Protein AF-A0A921EHP1-F1 (afdb_monomer_lite)

Organism: Lactobacillus johnsonii (NCBI:txid33959)

Radius of gyration: 12.28 Å; chains: 1; bounding box: 24×24×30 Å

Foldseek 3Di:
DPPPVCQKDFVVVVCVVVVHDPVVSVVVVVVCVVVQQWDDPDPRIIGGNDPCVVVVCVVCVPVD

Sequence (64 aa):
MVESDKEKVPIKDIMTKMDKPKNYISIYRRRLIDDQVIFSKERGYVEFTLPYFADFVAEFGNMY

Secondary structure (DSSP, 8-state):
------SSEEHHHHHHHHT--HHHHHHHHHHHHHTTSEE-SSTTEEEESSTTHHHHHHHHTT--

Structure (mmCIF, N/CA/C/O backbone):
data_AF-A0A921EHP1-F1
#
_entry.id   AF-A0A921EHP1-F1
#
loop_
_atom_site.group_PDB
_atom_site.id
_atom_site.type_symbol
_atom_site.label_atom_id
_atom_site.label_alt_id
_atom_site.label_comp_id
_atom_site.label_asym_id
_atom_site.label_entity_id
_atom_site.label_seq_id
_atom_site.pdbx_PDB_ins_code
_atom_site.Cartn_x
_atom_site.Cartn_y
_atom_site.Cartn_z
_atom_site.occupancy
_atom_site.B_iso_or_equiv
_atom_site.auth_seq_id
_atom_site.auth_comp_id
_atom_site.auth_asym_id
_atom_site.auth_atom_id
_atom_site.pdbx_PDB_model_num
ATOM 1 N N . MET A 1 1 ? 1.586 11.082 -19.336 1.00 33.88 1 MET A N 1
ATOM 2 C CA . MET A 1 1 ? 2.363 10.209 -18.436 1.00 33.88 1 MET A CA 1
ATOM 3 C C . MET A 1 1 ? 2.059 10.685 -17.036 1.00 33.88 1 MET A C 1
ATOM 5 O O . MET A 1 1 ? 2.432 11.802 -16.710 1.00 33.88 1 MET A O 1
ATOM 9 N N . VAL A 1 2 ? 1.242 9.941 -16.292 1.00 39.25 2 VAL A N 1
ATOM 10 C CA . VAL A 1 2 ? 0.960 10.278 -14.894 1.00 39.25 2 VAL A CA 1
ATOM 11 C C . VAL A 1 2 ? 2.221 9.938 -14.117 1.00 39.25 2 VAL A C 1
ATOM 13 O O . VAL A 1 2 ? 2.748 8.836 -14.243 1.00 39.25 2 VAL A O 1
ATOM 16 N N . GLU A 1 3 ? 2.753 10.918 -13.401 1.00 41.28 3 GLU A N 1
ATOM 17 C CA . GLU A 1 3 ? 3.911 10.744 -12.541 1.00 41.28 3 GLU A CA 1
ATOM 18 C C . GLU A 1 3 ? 3.573 9.683 -11.484 1.00 41.28 3 GLU A C 1
ATOM 20 O O . GLU A 1 3 ? 2.818 9.933 -10.544 1.00 41.28 3 GLU A O 1
ATOM 25 N N . SER A 1 4 ? 4.124 8.478 -11.650 1.00 46.38 4 SER A N 1
ATOM 26 C CA . SER A 1 4 ? 4.125 7.392 -10.659 1.00 46.38 4 SER A CA 1
ATOM 27 C C . SER A 1 4 ? 5.029 7.735 -9.458 1.00 46.38 4 SER A C 1
ATOM 29 O O . SER A 1 4 ? 5.771 6.902 -8.949 1.00 46.38 4 SER A O 1
ATOM 31 N N . ASP A 1 5 ? 4.975 8.980 -8.980 1.00 47.97 5 ASP A N 1
ATOM 32 C CA . ASP A 1 5 ? 5.914 9.566 -8.012 1.00 47.97 5 ASP A CA 1
ATOM 33 C C . ASP A 1 5 ? 5.604 9.185 -6.552 1.00 47.97 5 ASP A C 1
ATOM 35 O O . ASP A 1 5 ? 6.149 9.725 -5.591 1.00 47.97 5 ASP A O 1
ATOM 39 N N . LYS A 1 6 ? 4.711 8.213 -6.354 1.00 56.72 6 LYS A N 1
ATOM 40 C CA . LYS A 1 6 ? 4.538 7.539 -5.066 1.00 56.72 6 LYS A CA 1
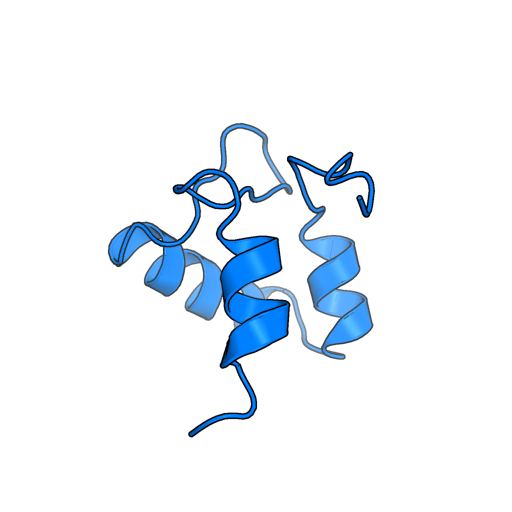ATOM 41 C C . LYS A 1 6 ? 4.849 6.066 -5.227 1.00 56.72 6 LYS A C 1
ATOM 43 O O . LYS A 1 6 ? 3.971 5.217 -5.123 1.00 56.72 6 LYS A O 1
ATOM 48 N N . GLU A 1 7 ? 6.136 5.787 -5.418 1.00 74.31 7 GLU A N 1
ATOM 49 C CA . GLU A 1 7 ? 6.700 4.435 -5.345 1.00 74.31 7 GLU A CA 1
ATOM 50 C C . GLU A 1 7 ? 6.323 3.759 -4.010 1.00 74.31 7 GLU A C 1
ATOM 52 O O . GLU A 1 7 ? 6.116 2.549 -3.965 1.00 74.31 7 GLU A O 1
ATOM 57 N N . LYS A 1 8 ? 6.100 4.562 -2.952 1.00 86.56 8 LYS A N 1
ATOM 58 C CA . LYS A 1 8 ? 5.643 4.123 -1.628 1.00 86.56 8 LYS A CA 1
ATOM 59 C C . LYS A 1 8 ? 4.371 4.803 -1.125 1.00 86.56 8 LYS A C 1
ATOM 61 O O . LYS A 1 8 ? 4.218 6.023 -1.185 1.00 86.56 8 LYS A O 1
ATOM 66 N N . VAL A 1 9 ? 3.487 4.001 -0.531 1.00 91.94 9 VAL A N 1
ATOM 67 C CA . VAL A 1 9 ? 2.192 4.429 0.020 1.00 91.94 9 VAL A CA 1
ATOM 68 C C . VAL A 1 9 ? 2.135 4.174 1.532 1.00 91.94 9 VAL A C 1
ATOM 70 O O . VAL A 1 9 ? 2.387 3.044 1.967 1.00 91.94 9 VAL A O 1
ATOM 73 N N . PRO A 1 10 ? 1.773 5.174 2.361 1.00 94.50 10 PRO A N 1
ATOM 74 C CA . PRO A 1 10 ? 1.550 4.969 3.788 1.00 94.50 10 PRO A CA 1
ATOM 75 C C . PRO A 1 10 ? 0.332 4.076 4.049 1.00 94.50 10 PRO A C 1
ATOM 77 O O . PRO A 1 10 ? -0.760 4.305 3.531 1.00 94.50 10 PRO A O 1
ATOM 80 N N . ILE A 1 11 ? 0.463 3.124 4.972 1.00 94.38 11 ILE A N 1
ATOM 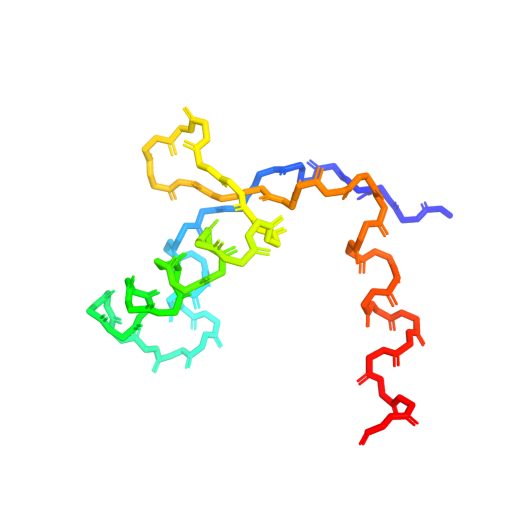81 C CA . ILE A 1 11 ? -0.654 2.276 5.422 1.00 94.38 11 ILE A CA 1
ATOM 82 C C . ILE A 1 11 ? -1.790 3.124 6.016 1.00 94.38 11 ILE A C 1
ATOM 84 O O . ILE A 1 11 ? -2.958 2.758 5.899 1.00 94.38 11 ILE A O 1
ATOM 88 N N . LYS A 1 12 ? -1.464 4.268 6.632 1.00 95.12 12 LYS A N 1
ATOM 89 C CA . LYS A 1 12 ? -2.455 5.205 7.179 1.00 95.12 12 LYS A CA 1
ATOM 90 C C . LYS A 1 12 ? -3.396 5.736 6.092 1.00 95.12 12 LYS A C 1
ATOM 92 O O . LYS A 1 12 ? -4.598 5.787 6.324 1.00 95.12 12 LYS A O 1
ATOM 97 N N . ASP A 1 13 ? -2.871 6.051 4.912 1.00 95.56 13 ASP A N 1
ATOM 98 C CA . ASP A 1 13 ? -3.671 6.569 3.799 1.00 95.56 13 ASP A CA 1
ATOM 99 C C 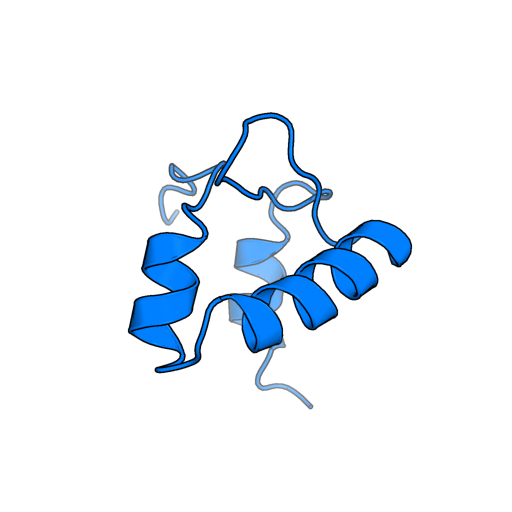. ASP A 1 13 ? -4.629 5.492 3.279 1.00 95.56 13 ASP A C 1
ATOM 101 O O . ASP A 1 13 ? -5.795 5.770 3.005 1.00 95.56 13 ASP A O 1
ATOM 105 N N . ILE A 1 14 ? -4.169 4.237 3.233 1.00 94.31 14 ILE A N 1
ATOM 106 C CA . ILE A 1 14 ? -5.001 3.078 2.879 1.00 94.31 14 ILE A CA 1
ATOM 107 C C . ILE A 1 14 ? -6.117 2.885 3.915 1.00 94.31 14 ILE A C 1
ATOM 109 O O . ILE A 1 14 ? -7.274 2.707 3.541 1.00 94.31 14 ILE A O 1
ATOM 113 N N . MET A 1 15 ? -5.797 2.963 5.212 1.00 96.56 15 MET A N 1
ATOM 114 C CA . MET A 1 15 ? -6.790 2.878 6.292 1.00 96.56 15 MET A CA 1
ATOM 115 C C . MET A 1 15 ? -7.875 3.947 6.149 1.00 96.56 15 MET A C 1
ATOM 117 O O . MET A 1 15 ? -9.057 3.624 6.244 1.00 96.56 15 MET A O 1
ATOM 121 N N . THR A 1 16 ? -7.476 5.197 5.899 1.00 97.12 16 THR A N 1
ATOM 122 C CA . THR A 1 16 ? -8.404 6.318 5.708 1.00 97.12 16 THR A CA 1
ATOM 123 C C . THR A 1 16 ? -9.250 6.141 4.450 1.00 97.12 16 THR A C 1
ATOM 125 O O . THR A 1 16 ? -10.459 6.324 4.512 1.00 97.12 16 THR A O 1
ATOM 128 N N . LYS A 1 17 ? -8.653 5.738 3.322 1.00 95.50 17 LYS A N 1
ATOM 129 C CA . LYS A 1 17 ? -9.373 5.567 2.050 1.00 95.50 17 LYS A CA 1
ATOM 130 C C . LYS A 1 17 ? -10.368 4.407 2.081 1.00 95.50 17 LYS A C 1
ATOM 132 O O . LYS A 1 17 ? -11.425 4.499 1.470 1.00 95.50 17 LYS A O 1
ATOM 137 N N . MET A 1 18 ? -10.024 3.314 2.760 1.00 95.50 18 MET A N 1
ATOM 138 C CA . MET A 1 18 ? -10.893 2.138 2.866 1.00 95.50 18 MET A CA 1
ATOM 139 C C . MET A 1 18 ? -11.918 2.245 4.000 1.00 95.50 18 MET A C 1
ATOM 141 O O . MET A 1 18 ? -12.813 1.404 4.065 1.00 95.50 18 MET A O 1
ATOM 145 N N . ASP A 1 19 ? -11.763 3.222 4.899 1.00 97.12 19 ASP A N 1
ATOM 146 C CA . ASP A 1 19 ? -12.500 3.318 6.162 1.00 97.12 19 ASP A CA 1
ATOM 147 C C . ASP A 1 19 ? -12.470 1.990 6.943 1.00 97.12 19 ASP A C 1
ATOM 149 O O . ASP A 1 19 ? -13.486 1.371 7.279 1.00 97.12 19 ASP A O 1
ATOM 153 N N . LYS A 1 20 ? -11.252 1.470 7.152 1.00 97.56 20 LYS A N 1
ATOM 154 C CA . LYS A 1 20 ? -11.026 0.193 7.847 1.00 97.56 20 LYS A CA 1
ATOM 155 C C . LYS A 1 20 ? -9.962 0.300 8.933 1.00 97.56 20 LYS A C 1
ATOM 157 O O . LYS A 1 20 ? -8.958 0.999 8.772 1.00 97.56 20 LYS A O 1
ATOM 162 N N . PRO A 1 21 ? -10.122 -0.456 10.036 1.00 95.94 21 PRO A N 1
ATOM 163 C CA . PRO A 1 21 ? -9.154 -0.456 11.119 1.00 95.94 21 PRO A CA 1
ATOM 164 C C . PRO A 1 21 ? -7.848 -1.137 10.704 1.00 95.94 21 PRO A C 1
ATOM 166 O O . PRO A 1 21 ? -7.807 -1.998 9.822 1.00 95.94 21 PRO A O 1
ATOM 169 N N . LYS A 1 22 ? -6.774 -0.823 11.435 1.00 93.81 22 LYS A N 1
ATOM 170 C CA . LYS A 1 22 ? -5.427 -1.357 11.191 1.00 93.81 22 LYS A CA 1
ATOM 171 C C . LYS A 1 22 ? -5.392 -2.885 11.096 1.00 93.81 22 LYS A C 1
ATOM 173 O O . LYS A 1 22 ? -4.677 -3.417 10.252 1.00 93.81 22 LYS A O 1
ATOM 178 N N . ASN A 1 23 ? -6.151 -3.589 11.938 1.00 95.75 23 ASN A N 1
ATOM 179 C CA . ASN A 1 23 ? -6.171 -5.055 11.951 1.00 95.75 23 ASN A CA 1
ATOM 180 C C . ASN A 1 23 ? -6.696 -5.629 10.633 1.00 95.75 23 ASN A C 1
ATOM 182 O O . ASN A 1 23 ? -6.098 -6.558 10.099 1.00 95.75 23 ASN A O 1
ATOM 186 N N . TYR A 1 24 ? -7.753 -5.029 10.081 1.00 96.75 24 TYR A N 1
ATOM 187 C CA . TYR A 1 24 ? -8.300 -5.418 8.785 1.00 96.75 24 TYR A CA 1
ATOM 188 C C . TYR A 1 24 ? -7.243 -5.236 7.690 1.00 96.75 24 TYR A C 1
ATOM 190 O O . TYR A 1 24 ? -6.888 -6.200 7.019 1.00 96.75 24 TYR A O 1
ATOM 198 N N . ILE A 1 25 ? -6.648 -4.041 7.588 1.00 96.44 25 ILE A N 1
ATOM 199 C CA . ILE A 1 25 ? -5.590 -3.758 6.603 1.00 96.44 25 ILE A CA 1
ATOM 200 C C . ILE A 1 25 ? -4.389 -4.700 6.769 1.00 96.44 25 ILE A C 1
ATOM 202 O O . ILE A 1 25 ? -3.820 -5.160 5.783 1.00 96.44 25 ILE A O 1
ATOM 206 N N . SER A 1 26 ? -4.014 -5.037 8.006 1.00 94.75 26 SER A N 1
ATOM 207 C CA . SER A 1 26 ? -2.849 -5.887 8.290 1.00 94.75 26 SER A CA 1
ATOM 208 C C . SER A 1 26 ? -3.006 -7.318 7.767 1.00 94.75 26 SER A C 1
ATOM 210 O O . SER A 1 26 ? -2.012 -7.911 7.348 1.00 94.75 26 SER A O 1
ATOM 212 N N . ILE A 1 27 ? -4.230 -7.860 7.759 1.00 96.25 27 ILE A N 1
ATOM 213 C CA . ILE A 1 27 ? -4.518 -9.197 7.215 1.00 96.25 27 ILE A CA 1
ATOM 214 C C . ILE A 1 27 ? -4.282 -9.208 5.702 1.00 96.25 27 ILE A C 1
ATOM 216 O O . ILE A 1 27 ? -3.545 -10.058 5.207 1.00 96.25 27 ILE A O 1
ATOM 220 N N . TYR A 1 28 ? -4.852 -8.243 4.975 1.00 96.31 28 TYR A N 1
ATOM 221 C CA . TYR A 1 28 ? -4.689 -8.161 3.519 1.00 96.31 28 TYR A CA 1
ATOM 222 C C . TYR A 1 28 ? -3.269 -7.784 3.116 1.00 96.31 28 TYR A C 1
ATOM 224 O O . TYR A 1 28 ? -2.738 -8.363 2.178 1.00 96.31 28 TYR A O 1
ATOM 232 N N . ARG A 1 29 ? -2.611 -6.895 3.869 1.00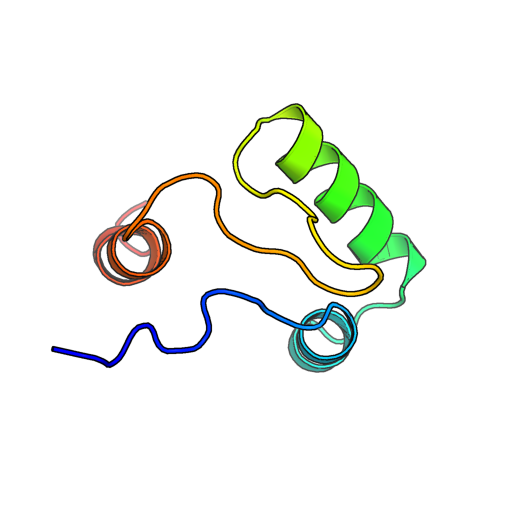 95.25 29 ARG A N 1
ATOM 233 C CA . ARG A 1 29 ? -1.191 -6.590 3.663 1.00 95.25 29 ARG A CA 1
ATOM 234 C C . ARG A 1 29 ? -0.342 -7.856 3.720 1.00 95.25 29 ARG A C 1
ATOM 236 O O . ARG A 1 29 ? 0.536 -8.010 2.887 1.00 95.25 29 ARG A O 1
ATOM 243 N N . ARG A 1 30 ? -0.566 -8.736 4.705 1.00 95.94 30 ARG A N 1
ATOM 244 C CA . 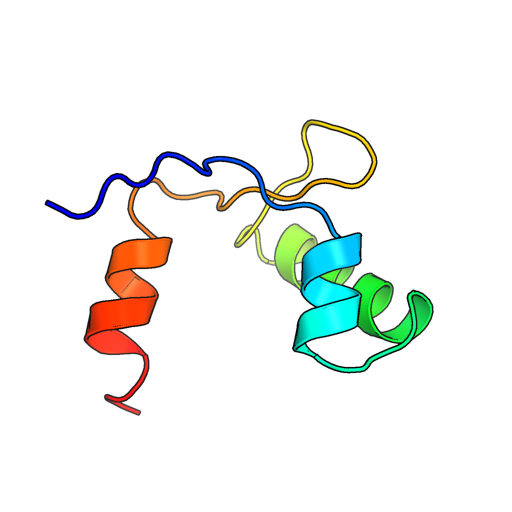ARG A 1 30 ? 0.189 -9.992 4.807 1.00 95.94 30 ARG A CA 1
ATOM 245 C C . ARG A 1 30 ? -0.053 -10.879 3.588 1.00 95.94 30 ARG A C 1
ATOM 247 O O . ARG A 1 30 ? 0.917 -11.261 2.961 1.00 95.94 30 ARG A O 1
ATOM 254 N N . ARG A 1 31 ? -1.315 -11.089 3.202 1.00 97.00 31 ARG A N 1
ATOM 255 C CA . ARG A 1 31 ? -1.665 -11.887 2.013 1.00 97.00 31 ARG A CA 1
ATOM 256 C C . ARG A 1 31 ? -1.002 -11.359 0.739 1.00 97.00 31 ARG A C 1
ATOM 258 O O . ARG A 1 31 ? -0.352 -12.114 0.044 1.00 97.00 31 ARG A O 1
ATOM 265 N N . LEU A 1 32 ? -1.076 -10.051 0.493 1.00 95.81 32 LEU A N 1
ATOM 266 C CA . LEU A 1 32 ? -0.466 -9.435 -0.690 1.00 95.81 32 LEU A CA 1
ATOM 267 C C . LEU A 1 32 ? 1.071 -9.496 -0.689 1.00 95.81 32 LEU A C 1
ATOM 269 O O . LEU A 1 32 ? 1.671 -9.483 -1.759 1.00 95.81 32 LEU A O 1
ATOM 273 N N . ILE A 1 33 ? 1.704 -9.535 0.489 1.00 95.50 33 ILE A N 1
ATOM 274 C CA . ILE A 1 33 ? 3.150 -9.778 0.613 1.00 95.50 33 ILE A CA 1
ATOM 275 C C . ILE A 1 33 ? 3.467 -11.246 0.326 1.00 95.50 33 ILE A C 1
ATOM 277 O O . ILE A 1 33 ? 4.408 -11.522 -0.412 1.00 95.50 33 ILE A O 1
ATOM 281 N N . ASP A 1 34 ? 2.686 -12.170 0.889 1.00 96.94 34 ASP A N 1
ATOM 282 C CA . ASP A 1 34 ? 2.852 -13.611 0.676 1.00 96.94 34 ASP A CA 1
ATOM 283 C C . ASP A 1 34 ? 2.672 -13.966 -0.817 1.00 96.94 34 ASP A C 1
ATOM 285 O O . ASP A 1 34 ? 3.446 -14.750 -1.364 1.00 96.94 34 ASP A O 1
ATOM 289 N N . ASP A 1 35 ? 1.736 -13.294 -1.496 1.00 96.69 35 ASP A N 1
ATOM 290 C CA . ASP A 1 35 ? 1.476 -13.393 -2.940 1.00 96.69 35 ASP A CA 1
ATOM 291 C C . ASP A 1 35 ? 2.463 -12.571 -3.801 1.00 96.69 35 ASP A C 1
ATOM 293 O O . ASP A 1 35 ? 2.338 -12.523 -5.023 1.00 96.69 35 ASP A O 1
ATOM 297 N N . GLN A 1 36 ? 3.438 -11.897 -3.181 1.00 94.81 36 GLN A N 1
ATOM 298 C CA . GLN A 1 36 ? 4.462 -11.067 -3.834 1.00 94.81 36 GLN A CA 1
ATOM 299 C C . GLN A 1 36 ? 3.918 -9.912 -4.693 1.00 94.81 36 GLN A C 1
ATOM 301 O O . GLN A 1 36 ? 4.626 -9.387 -5.551 1.00 94.81 36 GLN A O 1
ATOM 306 N N . VAL A 1 37 ? 2.694 -9.449 -4.445 1.00 94.31 37 VAL A N 1
ATOM 307 C CA . VAL A 1 37 ? 2.093 -8.301 -5.149 1.00 94.31 37 VAL A CA 1
ATOM 308 C C . VAL A 1 37 ? 2.668 -6.978 -4.637 1.00 94.31 37 VAL A C 1
ATOM 310 O O . VAL A 1 37 ? 2.897 -6.044 -5.410 1.00 94.31 37 VAL A O 1
ATOM 313 N N . ILE A 1 38 ? 2.916 -6.900 -3.328 1.00 94.81 38 ILE A N 1
ATOM 314 C CA . ILE A 1 38 ? 3.514 -5.736 -2.666 1.00 94.81 38 ILE A CA 1
ATOM 315 C C . ILE A 1 38 ? 4.675 -6.159 -1.767 1.00 94.81 38 ILE A C 1
ATOM 317 O O . ILE A 1 38 ? 4.717 -7.282 -1.269 1.00 94.81 38 ILE A O 1
ATOM 321 N N . PHE A 1 39 ? 5.559 -5.221 -1.447 1.00 94.25 39 PHE A N 1
ATOM 322 C CA . PHE A 1 39 ? 6.566 -5.383 -0.398 1.00 94.25 39 PHE A CA 1
ATOM 323 C C . PHE A 1 39 ? 6.577 -4.177 0.554 1.00 94.25 39 PHE A C 1
ATOM 325 O O . PHE A 1 39 ? 5.842 -3.205 0.389 1.00 94.25 39 PHE A O 1
ATOM 332 N N . SER A 1 40 ? 7.383 -4.254 1.617 1.00 91.06 40 SER A N 1
ATOM 333 C CA . SER A 1 40 ? 7.457 -3.228 2.665 1.00 91.06 40 SER A CA 1
ATOM 334 C C . SER A 1 40 ? 8.916 -2.992 3.058 1.00 91.06 40 SER A C 1
ATOM 336 O O . SER A 1 40 ? 9.412 -3.606 4.000 1.00 91.06 40 SER A O 1
ATOM 338 N N . LYS A 1 41 ? 9.611 -2.124 2.308 1.00 85.00 41 LYS A N 1
ATOM 339 C CA . LYS A 1 41 ? 10.999 -1.708 2.604 1.00 85.00 41 LYS A CA 1
ATOM 340 C C . LYS A 1 41 ? 11.085 -0.847 3.869 1.00 85.00 41 LYS A C 1
ATOM 342 O O . LYS A 1 41 ? 12.071 -0.914 4.593 1.00 85.00 41 LYS A O 1
ATOM 347 N N . GLU A 1 42 ? 10.043 -0.060 4.147 1.00 88.94 42 GLU A N 1
ATOM 348 C CA . GLU A 1 42 ? 9.982 0.881 5.268 1.00 88.94 42 GLU A CA 1
ATOM 349 C C . GLU A 1 42 ? 8.771 0.596 6.175 1.00 88.94 42 GLU A C 1
ATOM 351 O O . GLU A 1 42 ? 7.668 0.271 5.718 1.00 88.94 42 GLU A O 1
ATOM 356 N N . ARG A 1 43 ? 8.954 0.741 7.495 1.00 87.81 43 ARG A N 1
ATOM 357 C CA . ARG A 1 43 ? 7.880 0.529 8.473 1.00 87.81 43 ARG A CA 1
ATOM 358 C C . ARG A 1 43 ? 6.731 1.504 8.222 1.00 87.81 43 ARG A C 1
ATOM 360 O O . ARG A 1 43 ? 6.894 2.710 8.322 1.00 87.81 43 ARG A O 1
ATOM 367 N N . GLY A 1 44 ? 5.534 0.958 8.021 1.00 91.19 44 GLY A N 1
ATOM 368 C CA . GLY A 1 44 ? 4.326 1.762 7.822 1.00 91.19 44 GLY A CA 1
ATOM 369 C C . GLY A 1 44 ? 4.046 2.120 6.365 1.00 91.19 44 GLY A C 1
ATOM 370 O O . GLY A 1 44 ? 3.026 2.757 6.117 1.00 91.19 44 GLY A O 1
ATOM 371 N N . TYR A 1 45 ? 4.881 1.662 5.429 1.00 94.38 45 TYR A N 1
ATOM 372 C CA . TYR A 1 45 ? 4.720 1.880 3.995 1.00 94.38 45 TYR A CA 1
ATOM 373 C C . TYR A 1 45 ? 4.678 0.559 3.227 1.00 94.38 45 TYR A C 1
ATOM 375 O O . TYR A 1 45 ? 5.174 -0.475 3.696 1.00 94.38 45 TYR A O 1
ATOM 383 N N . VAL A 1 46 ? 4.067 0.604 2.047 1.00 94.50 46 VAL A N 1
ATOM 384 C CA . VAL A 1 46 ? 4.036 -0.490 1.072 1.00 94.50 46 VAL A CA 1
ATOM 385 C C . VAL A 1 46 ? 4.287 0.043 -0.335 1.00 94.50 46 VAL A C 1
ATOM 387 O O . VAL A 1 46 ? 3.945 1.187 -0.633 1.00 94.50 46 VAL A O 1
ATOM 390 N N . GLU A 1 47 ? 4.875 -0.799 -1.173 1.00 93.88 47 GLU A N 1
ATOM 391 C CA . GLU A 1 47 ? 5.226 -0.522 -2.572 1.00 93.88 47 GLU A CA 1
ATOM 392 C C . GLU A 1 47 ? 4.791 -1.724 -3.420 1.00 93.88 47 GLU A C 1
ATOM 394 O O . GLU A 1 47 ? 4.760 -2.850 -2.910 1.00 93.88 47 GLU A O 1
ATOM 399 N N . PHE A 1 48 ? 4.461 -1.515 -4.696 1.00 93.50 48 PHE A N 1
ATOM 400 C CA . PHE A 1 48 ? 4.223 -2.633 -5.611 1.00 93.50 48 PHE A CA 1
ATOM 401 C C . PHE A 1 48 ? 5.531 -3.331 -5.965 1.00 93.50 48 PHE A C 1
ATOM 403 O O . PHE A 1 48 ? 6.547 -2.678 -6.182 1.00 93.50 48 PHE A O 1
ATOM 410 N N . THR A 1 49 ? 5.493 -4.659 -6.068 1.00 92.75 49 THR A N 1
ATOM 411 C CA . THR A 1 49 ? 6.667 -5.453 -6.457 1.00 92.75 49 THR A CA 1
ATOM 412 C C . THR A 1 49 ? 7.082 -5.199 -7.897 1.00 92.75 49 THR A C 1
ATOM 414 O O . THR A 1 49 ? 8.274 -5.114 -8.187 1.00 92.75 49 THR A O 1
ATOM 417 N N . LEU A 1 50 ? 6.107 -5.089 -8.800 1.00 90.06 50 LEU A N 1
ATOM 418 C CA . LEU A 1 50 ? 6.369 -4.881 -10.216 1.00 90.06 50 LEU A CA 1
ATOM 419 C C . LEU A 1 50 ? 6.322 -3.389 -10.566 1.00 90.06 50 LEU A C 1
ATOM 421 O O . LEU A 1 50 ? 5.375 -2.696 -10.171 1.00 90.06 50 LEU A O 1
ATOM 425 N N . PRO A 1 51 ? 7.295 -2.895 -11.351 1.00 86.75 51 PRO A N 1
ATOM 426 C CA . PRO A 1 51 ? 7.220 -1.548 -11.894 1.00 86.75 51 PRO A CA 1
ATOM 427 C C . PRO A 1 51 ? 5.980 -1.426 -12.789 1.00 86.75 51 PRO A C 1
ATOM 429 O O . PRO A 1 51 ? 5.589 -2.388 -13.450 1.00 86.75 51 PRO A O 1
ATOM 432 N N . TYR A 1 52 ? 5.353 -0.248 -12.797 1.00 86.50 52 TYR A N 1
ATOM 433 C CA . TYR A 1 52 ? 4.142 0.056 -13.582 1.00 86.50 52 TYR A CA 1
ATOM 434 C C . TYR A 1 52 ? 2.895 -0.779 -13.238 1.00 86.50 52 TYR A C 1
ATOM 436 O O . TYR A 1 52 ? 1.872 -0.668 -13.910 1.00 86.50 52 TYR A O 1
ATOM 444 N N . PHE A 1 53 ? 2.916 -1.587 -12.172 1.00 87.75 53 PHE A N 1
ATOM 445 C CA . PHE A 1 53 ? 1.743 -2.380 -11.791 1.00 87.75 53 PHE A CA 1
ATOM 446 C C . PHE A 1 53 ? 0.544 -1.509 -11.392 1.00 87.75 53 PHE A C 1
ATOM 448 O O . PHE A 1 53 ? -0.600 -1.882 -11.637 1.00 87.75 53 PHE A O 1
ATOM 455 N N . ALA A 1 54 ? 0.800 -0.324 -10.829 1.00 88.00 54 ALA A N 1
ATOM 456 C CA . ALA A 1 54 ? -0.240 0.664 -10.557 1.00 88.00 54 ALA A CA 1
ATOM 457 C C . ALA A 1 54 ? -0.978 1.083 -11.840 1.00 88.00 54 ALA A C 1
ATOM 459 O O . ALA A 1 54 ? -2.208 1.100 -11.857 1.00 88.00 54 ALA A O 1
ATOM 460 N N . ASP A 1 55 ? -0.223 1.366 -12.907 1.00 88.94 55 ASP A N 1
ATOM 461 C CA . ASP A 1 55 ? -0.766 1.754 -14.211 1.00 88.94 55 ASP A CA 1
ATOM 462 C C . ASP A 1 55 ? -1.561 0.597 -14.824 1.00 88.94 55 ASP A C 1
ATOM 464 O O . ASP A 1 55 ? -2.698 0.785 -15.251 1.00 88.94 55 ASP A O 1
ATOM 468 N N . PHE A 1 56 ? -1.015 -0.623 -14.759 1.00 89.81 56 PHE A N 1
ATOM 469 C CA . PHE A 1 56 ? -1.704 -1.834 -15.206 1.00 89.81 56 PHE 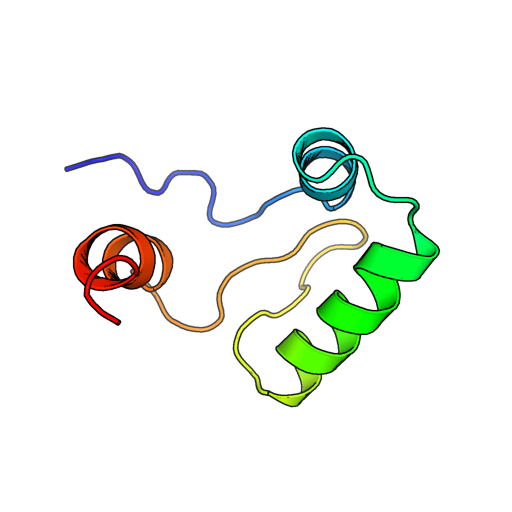A CA 1
ATOM 470 C C . PHE A 1 56 ? -3.057 -2.029 -14.502 1.00 89.81 56 PHE A C 1
ATOM 472 O O . PHE A 1 56 ? -4.075 -2.248 -15.155 1.00 89.81 56 PHE A O 1
ATOM 479 N N . VAL A 1 57 ? -3.107 -1.919 -13.170 1.00 88.62 57 VAL A N 1
ATOM 480 C CA . VAL A 1 57 ? -4.365 -2.059 -12.416 1.00 88.62 57 VAL A CA 1
ATOM 481 C C . VAL A 1 57 ? -5.346 -0.934 -12.755 1.00 88.62 57 VAL A C 1
ATOM 483 O O . VAL A 1 57 ? -6.547 -1.180 -12.821 1.00 88.62 57 VAL A O 1
ATOM 486 N N . ALA A 1 58 ? -4.868 0.289 -12.986 1.00 86.81 58 ALA A N 1
ATOM 487 C CA . ALA A 1 58 ? -5.729 1.407 -13.365 1.00 86.81 58 ALA A CA 1
ATOM 488 C C . ALA A 1 58 ? -6.342 1.232 -14.766 1.00 86.81 58 ALA A C 1
ATOM 490 O O . ALA A 1 58 ? -7.505 1.580 -14.967 1.00 86.81 58 ALA A O 1
ATOM 491 N N . GLU A 1 59 ? -5.580 0.684 -15.714 1.00 90.88 59 GLU A N 1
ATOM 492 C CA . GLU A 1 59 ? -6.014 0.473 -17.098 1.00 90.88 59 GLU A CA 1
ATOM 493 C C . GLU A 1 59 ? -6.940 -0.744 -17.241 1.00 90.88 59 GLU A C 1
ATOM 495 O O . GLU A 1 59 ? -7.975 -0.663 -17.902 1.00 90.88 59 GLU A O 1
ATOM 500 N N . PHE A 1 60 ? -6.615 -1.857 -16.576 1.00 89.69 60 PHE A N 1
ATOM 501 C CA . PHE A 1 60 ? -7.301 -3.140 -16.774 1.00 89.69 60 PHE A CA 1
ATOM 502 C C . PHE A 1 60 ? -8.203 -3.566 -15.608 1.00 89.69 60 PHE A C 1
ATOM 504 O O . PHE A 1 60 ? -8.961 -4.526 -15.740 1.00 89.69 60 PHE A O 1
ATOM 511 N N . GLY A 1 61 ? -8.174 -2.865 -14.472 1.00 80.88 61 GLY A N 1
ATOM 512 C CA . GLY A 1 61 ? -8.882 -3.271 -13.251 1.00 80.88 61 GLY A CA 1
ATOM 513 C C . GLY A 1 61 ? -10.411 -3.269 -13.338 1.00 80.88 61 GLY A C 1
ATOM 514 O O . GLY A 1 61 ? -11.049 -3.895 -12.503 1.00 80.88 61 GLY A O 1
ATOM 515 N N . ASN A 1 62 ? -10.996 -2.603 -14.339 1.00 79.38 62 ASN A N 1
ATOM 516 C CA . ASN A 1 62 ? -12.447 -2.584 -14.582 1.00 79.38 62 ASN A CA 1
ATOM 517 C C . ASN A 1 62 ? -12.896 -3.575 -15.672 1.00 79.38 62 ASN A C 1
ATOM 519 O O . ASN A 1 62 ? -14.057 -3.554 -16.074 1.00 79.38 62 ASN A O 1
ATOM 523 N N . MET A 1 63 ? -11.976 -4.372 -16.224 1.00 71.44 63 MET A N 1
ATOM 524 C CA . MET A 1 63 ? -12.253 -5.244 -17.372 1.00 71.44 63 MET A CA 1
ATOM 525 C C . MET A 1 63 ? -12.808 -6.625 -16.972 1.00 71.44 63 MET A C 1
ATOM 527 O O . MET A 1 63 ? -13.190 -7.398 -17.849 1.00 71.44 63 MET A O 1
ATOM 531 N N . TYR A 1 64 ? -12.879 -6.913 -15.669 1.00 52.09 64 TYR A N 1
ATOM 532 C CA . TYR A 1 64 ? -13.402 -8.139 -15.055 1.00 52.09 64 TYR A CA 1
ATOM 533 C C . TYR A 1 64 ? -14.199 -7.803 -13.791 1.00 52.09 64 TYR A C 1
ATOM 535 O O . TYR A 1 64 ? -14.990 -8.673 -13.360 1.00 52.09 64 TYR A O 1
#

pLDDT: mean 86.87, std 15.63, range [33.88, 97.56]